Protein AF-A0A9D6ID18-F1 (afdb_monomer_lite)

Foldseek 3Di:
DDPPPPPPDDDFDKWKKAWLAWDQDPVALTWTKIFTCPPPDLPQDDDDPPTDMDTFDGPPDPPTPLPVPDAHQWMWMFGWDPPDPVGDTDSVRTDTDGGRNNVVSSVVSNVNNVVSVVVVVVVVVVVVVVVVVVVCVVCVVVVVVLVPDDDVVNVVSVVVVVVCVVPDDPVPPPPPPDDD

Sequence (180 aa):
MNEETKTEAKPKFHINLLYLGVREGKDVPRVHEWAEIEAIPNDGSPIPKDVKTRIYGAAKKKYNNVAAGASPGSIYKFEADPDSDRGSIYSHSASYQGQWKNKDDVARWQSESRAIDYAIDMKAKEKKDNRRRVDMESLQPICEAYFKLVGAQKTILLAEVIRFISTWNPSKATNHGHDD

Structure (mmCIF, N/CA/C/O backbone):
data_AF-A0A9D6ID18-F1
#
_entry.id   AF-A0A9D6ID18-F1
#
loop_
_atom_site.group_PDB
_atom_site.id
_atom_site.type_symbol
_atom_site.label_atom_id
_atom_site.label_alt_id
_atom_site.label_comp_id
_atom_site.label_asym_id
_atom_site.label_entity_id
_atom_site.label_seq_id
_atom_site.pdbx_PDB_ins_code
_atom_site.Cartn_x
_atom_site.Cartn_y
_atom_site.Cartn_z
_atom_site.occupancy
_atom_site.B_iso_or_equiv
_atom_site.auth_seq_id
_atom_site.auth_comp_id
_atom_site.auth_asym_id
_atom_site.auth_atom_id
_atom_site.pdbx_PDB_model_num
ATOM 1 N N . MET A 1 1 ? 13.993 37.556 37.823 1.00 37.56 1 MET A N 1
ATOM 2 C CA . MET A 1 1 ? 12.888 36.580 37.887 1.00 37.56 1 MET A CA 1
ATOM 3 C C . MET A 1 1 ? 12.521 36.261 36.453 1.00 37.56 1 MET A C 1
ATOM 5 O O . MET A 1 1 ? 11.998 37.139 35.786 1.00 37.56 1 MET A O 1
ATOM 9 N N . ASN A 1 2 ? 12.912 35.088 35.954 1.00 40.97 2 ASN A N 1
ATOM 10 C CA . ASN A 1 2 ? 12.485 34.620 34.638 1.00 40.97 2 ASN A CA 1
ATOM 11 C C . ASN A 1 2 ? 11.178 33.862 34.842 1.00 40.97 2 ASN A C 1
ATOM 13 O O . ASN A 1 2 ? 11.165 32.835 35.517 1.00 40.97 2 ASN A O 1
ATOM 17 N N . GLU A 1 3 ? 10.089 34.409 34.318 1.00 44.03 3 GLU A N 1
ATOM 18 C CA . GLU A 1 3 ? 8.806 33.722 34.250 1.00 44.03 3 GLU A CA 1
ATOM 19 C C . GLU A 1 3 ? 8.922 32.601 33.214 1.00 44.03 3 GLU A C 1
ATOM 21 O O . GLU A 1 3 ? 8.906 32.828 32.004 1.00 44.03 3 GLU A O 1
ATOM 26 N N . GLU A 1 4 ? 9.093 31.373 33.702 1.00 45.59 4 GLU A N 1
ATOM 27 C CA . GLU A 1 4 ? 8.879 30.172 32.907 1.00 45.59 4 GLU A CA 1
ATOM 28 C C . GLU A 1 4 ? 7.403 30.134 32.508 1.00 45.59 4 GLU A C 1
ATOM 30 O O . GLU A 1 4 ? 6.513 29.818 33.300 1.00 45.59 4 GLU A O 1
ATOM 35 N N . THR A 1 5 ? 7.139 30.492 31.256 1.00 43.97 5 THR A N 1
ATOM 36 C CA . THR A 1 5 ? 5.843 30.315 30.612 1.00 43.97 5 THR A CA 1
ATOM 37 C C . THR A 1 5 ? 5.574 28.816 30.505 1.00 43.97 5 THR A C 1
ATOM 39 O O . THR A 1 5 ? 5.957 28.155 29.541 1.00 43.97 5 THR A O 1
ATOM 42 N N . LYS A 1 6 ? 4.913 28.263 31.530 1.00 47.56 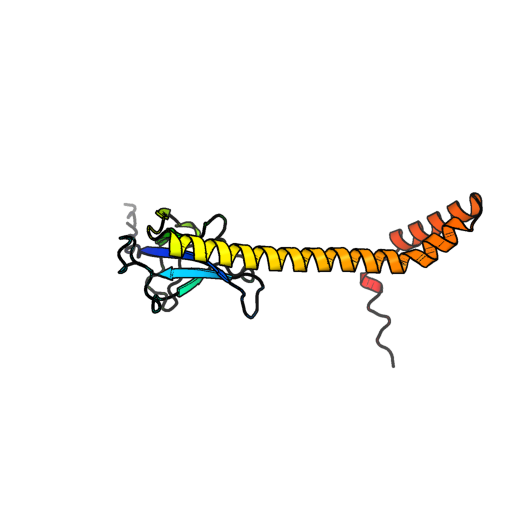6 LYS A N 1
ATOM 43 C CA . LYS A 1 6 ? 4.260 26.952 31.477 1.00 47.56 6 LYS A CA 1
ATOM 44 C C . LYS A 1 6 ? 3.284 26.979 30.307 1.00 47.56 6 LYS A C 1
ATOM 46 O O . LYS A 1 6 ? 2.196 27.537 30.398 1.00 47.56 6 LYS A O 1
ATOM 51 N N . THR A 1 7 ? 3.703 26.412 29.185 1.00 47.16 7 THR A N 1
ATOM 52 C CA . THR A 1 7 ? 2.837 26.194 28.035 1.00 47.16 7 THR A CA 1
ATOM 53 C C . THR A 1 7 ? 1.840 25.121 28.457 1.00 47.16 7 THR A C 1
ATOM 55 O O . THR A 1 7 ? 2.190 23.946 28.554 1.00 47.16 7 THR A O 1
ATOM 58 N N . GLU A 1 8 ? 0.622 25.528 28.809 1.00 49.81 8 GLU A N 1
ATOM 59 C CA . GLU A 1 8 ? -0.475 24.601 29.068 1.00 49.81 8 GLU A CA 1
ATOM 60 C C . GLU A 1 8 ? -0.663 23.727 27.824 1.00 49.81 8 GLU A C 1
ATOM 62 O O . GLU A 1 8 ? -1.007 24.204 26.739 1.00 49.81 8 GLU A O 1
ATOM 67 N N . ALA A 1 9 ? -0.347 22.439 27.956 1.00 57.56 9 ALA A N 1
ATOM 68 C CA . ALA A 1 9 ? -0.491 21.488 26.871 1.00 57.56 9 ALA A CA 1
ATOM 69 C C . ALA A 1 9 ? -1.981 21.361 26.540 1.00 57.56 9 ALA A C 1
ATOM 71 O O . ALA A 1 9 ? -2.757 20.847 27.347 1.00 57.56 9 ALA A O 1
ATOM 72 N N . LYS A 1 10 ? -2.381 21.838 25.353 1.00 58.97 10 LYS A N 1
ATOM 73 C CA . LYS A 1 10 ? -3.737 21.634 24.831 1.00 58.97 10 LYS A CA 1
ATOM 74 C C . LYS A 1 10 ? -4.101 20.140 24.920 1.00 58.97 10 LYS A C 1
ATOM 76 O O . LYS A 1 10 ? -3.241 19.298 24.639 1.00 58.97 10 LYS A O 1
ATOM 81 N N . PRO A 1 11 ? -5.345 19.792 25.294 1.00 60.84 11 PRO A N 1
ATOM 82 C CA . PRO A 1 11 ? -5.766 18.401 25.390 1.00 60.84 11 PRO A CA 1
ATOM 83 C C . PRO A 1 11 ? -5.586 17.710 24.034 1.00 60.84 11 PRO A C 1
ATOM 85 O O . PRO A 1 11 ? -6.141 18.135 23.023 1.00 60.84 11 PRO A O 1
ATOM 88 N N . LYS A 1 12 ? -4.775 16.649 24.012 1.00 67.94 12 LYS A N 1
ATOM 89 C CA . LYS A 1 12 ? -4.523 15.858 22.806 1.00 67.94 12 LYS A CA 1
ATOM 90 C C . LYS A 1 12 ? -5.749 15.004 22.493 1.00 67.94 12 LYS A C 1
ATOM 92 O O . LYS A 1 12 ? -6.034 14.040 23.210 1.00 67.94 12 LYS A O 1
ATOM 97 N N . PHE A 1 13 ? -6.461 15.350 21.427 1.00 83.12 13 PHE A N 1
ATOM 98 C CA . PHE A 1 13 ? -7.548 14.531 20.903 1.00 83.12 13 PHE A CA 1
ATOM 99 C C . PHE A 1 13 ? -6.955 13.321 20.173 1.00 83.12 13 PHE A C 1
ATOM 101 O O . PHE A 1 13 ? -5.998 13.459 19.410 1.00 83.12 13 PHE A O 1
ATOM 108 N N . HIS A 1 14 ? -7.475 12.127 20.449 1.00 87.75 14 HIS A N 1
ATOM 109 C CA . HIS A 1 14 ? -6.968 10.894 19.859 1.00 87.75 14 HIS A CA 1
ATOM 110 C C . HIS A 1 14 ? -8.092 10.119 19.205 1.00 87.75 14 HIS A C 1
ATOM 112 O O . HIS A 1 14 ? -9.145 9.990 19.813 1.00 87.75 14 HIS A O 1
ATOM 118 N N . ILE A 1 15 ? -7.799 9.526 18.050 1.00 89.19 15 ILE A N 1
ATOM 119 C CA . ILE A 1 15 ? -8.732 8.707 17.287 1.00 89.19 15 ILE A CA 1
ATOM 120 C C . ILE A 1 15 ? -8.169 7.319 17.008 1.00 89.19 15 ILE A C 1
ATOM 122 O O . ILE A 1 15 ? -6.985 7.165 16.698 1.00 89.19 15 ILE A O 1
ATOM 126 N N . ASN A 1 16 ? -9.030 6.306 17.104 1.00 91.62 16 ASN A N 1
ATOM 127 C CA . ASN A 1 16 ? -8.710 4.939 16.706 1.00 91.62 16 ASN A CA 1
ATOM 128 C C . ASN A 1 16 ? -9.187 4.686 15.276 1.00 91.62 16 ASN A C 1
ATOM 130 O O . ASN A 1 16 ? -10.378 4.796 14.972 1.00 91.62 16 ASN A O 1
ATOM 134 N N . LEU A 1 17 ? -8.247 4.310 14.416 1.00 92.94 17 LEU A N 1
ATOM 135 C CA . LEU A 1 17 ? -8.486 3.990 13.021 1.00 92.94 17 LEU A CA 1
ATOM 136 C C . LEU A 1 17 ? -8.143 2.530 12.739 1.00 92.94 17 LEU A C 1
ATOM 138 O O . LEU A 1 17 ? -7.074 2.039 13.103 1.00 92.94 17 LEU A O 1
ATOM 142 N N . LEU A 1 18 ? -9.042 1.857 12.034 1.00 94.88 18 LEU A N 1
ATOM 143 C CA . LEU A 1 18 ? -8.844 0.529 11.477 1.00 94.88 18 LEU A CA 1
ATOM 144 C C . LEU A 1 18 ? -8.411 0.650 10.019 1.00 94.88 18 LEU A C 1
ATOM 146 O O . LEU A 1 18 ? -9.111 1.257 9.213 1.00 94.88 18 LEU A O 1
ATOM 150 N N . TYR A 1 19 ? -7.291 0.040 9.654 1.00 94.69 19 TYR A N 1
ATOM 151 C CA . TYR A 1 19 ? -6.853 0.014 8.266 1.00 94.69 19 TYR A CA 1
ATOM 152 C C . TYR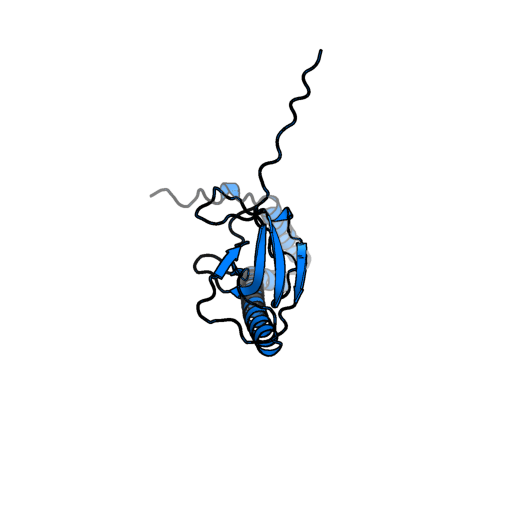 A 1 19 ? -7.627 -1.041 7.464 1.00 94.69 19 TYR A C 1
ATOM 154 O O . TYR A 1 19 ? -7.517 -2.237 7.741 1.00 94.69 19 TYR A O 1
ATOM 162 N N . LEU A 1 20 ? -8.379 -0.608 6.448 1.00 94.31 20 LEU A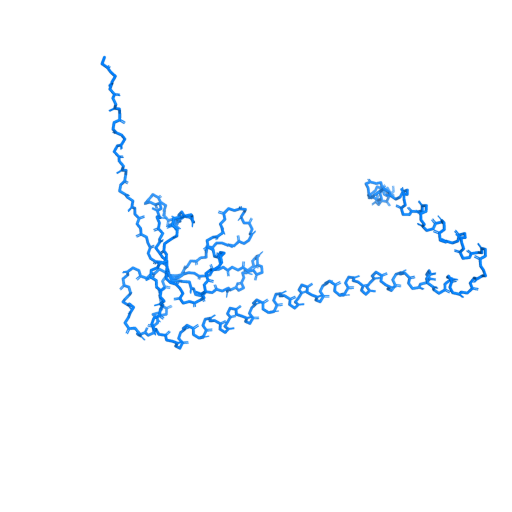 N 1
ATOM 163 C CA . LEU A 1 20 ? -9.176 -1.487 5.580 1.00 94.31 20 LEU A CA 1
ATOM 164 C C . LEU A 1 20 ? -8.399 -1.975 4.353 1.00 94.31 20 LEU A C 1
ATOM 166 O O . LEU A 1 20 ? -8.810 -2.933 3.707 1.00 94.31 20 LEU A O 1
ATOM 170 N N . GLY A 1 21 ? -7.267 -1.348 4.036 1.00 92.19 21 GLY A N 1
ATOM 171 C CA . GLY A 1 21 ? -6.427 -1.734 2.908 1.00 92.19 21 GLY A CA 1
ATOM 172 C C . GLY A 1 21 ? -6.390 -0.702 1.790 1.00 92.19 21 GLY A C 1
ATOM 173 O O . GLY A 1 21 ? -6.748 0.468 1.951 1.00 92.19 21 GLY A O 1
ATOM 174 N N . VAL A 1 22 ? -5.892 -1.153 0.644 1.00 89.88 22 VAL A N 1
ATOM 175 C CA . VAL A 1 22 ? -5.782 -0.348 -0.569 1.00 89.88 22 VAL A CA 1
ATOM 176 C C . VAL A 1 22 ? -7.104 -0.348 -1.335 1.00 89.88 22 VAL A C 1
ATOM 178 O O . VAL A 1 22 ? -7.762 -1.382 -1.454 1.00 89.88 22 VAL A O 1
ATOM 181 N N . ARG A 1 23 ? -7.462 0.811 -1.896 1.00 89.00 23 ARG A N 1
ATOM 182 C CA . ARG A 1 23 ? -8.538 0.987 -2.880 1.00 89.00 23 ARG A CA 1
ATOM 183 C C . ARG A 1 23 ? -8.014 1.664 -4.140 1.00 89.00 23 ARG A C 1
ATOM 185 O O . ARG A 1 23 ? -7.003 2.374 -4.111 1.00 89.00 23 ARG A O 1
ATOM 192 N N . GLU A 1 24 ? -8.740 1.477 -5.235 1.00 84.81 24 GLU A N 1
ATOM 193 C CA . GLU A 1 24 ? -8.536 2.265 -6.446 1.00 84.81 24 GLU A CA 1
ATOM 194 C C . GLU A 1 24 ? -9.048 3.692 -6.213 1.00 84.81 24 GLU A C 1
ATOM 196 O O . GLU A 1 24 ? -10.192 3.910 -5.813 1.00 84.81 24 GLU A O 1
ATOM 201 N N . GLY A 1 25 ? -8.184 4.683 -6.424 1.00 81.69 25 GLY A N 1
ATOM 202 C CA . GLY A 1 25 ? -8.575 6.086 -6.383 1.00 81.69 25 GLY A CA 1
ATOM 203 C C . GLY A 1 25 ? -9.015 6.576 -7.759 1.00 81.69 25 GLY A C 1
ATOM 204 O O . GLY A 1 25 ? -8.493 6.143 -8.782 1.00 81.69 25 GLY A O 1
ATOM 205 N N . LYS A 1 26 ? -9.923 7.557 -7.791 1.00 78.94 26 LYS A N 1
ATOM 206 C CA . LYS A 1 26 ? -10.358 8.198 -9.044 1.00 78.94 26 LYS A CA 1
ATOM 207 C C . LYS A 1 26 ? -9.196 8.863 -9.793 1.00 78.94 26 LYS A C 1
ATOM 209 O O . LYS A 1 26 ? -9.059 8.702 -10.998 1.00 78.94 26 LYS A O 1
ATOM 214 N N . ASP A 1 27 ? -8.348 9.583 -9.055 1.00 77.62 27 ASP A N 1
ATOM 215 C CA . ASP A 1 27 ? -7.255 10.382 -9.626 1.00 77.62 27 ASP A CA 1
ATOM 216 C C . ASP A 1 27 ? -5.858 9.827 -9.311 1.00 77.62 27 ASP A C 1
ATOM 218 O O . ASP A 1 27 ? -4.850 10.384 -9.758 1.00 77.62 27 ASP A O 1
ATOM 222 N N . VAL A 1 28 ? -5.775 8.787 -8.481 1.00 77.25 28 VAL A N 1
ATOM 223 C CA . VAL A 1 28 ? -4.525 8.133 -8.081 1.00 77.25 28 VAL A CA 1
ATOM 224 C C . VAL A 1 28 ? -4.709 6.623 -8.108 1.00 77.25 28 VAL A C 1
ATOM 226 O O . VAL A 1 28 ? -5.739 6.140 -7.651 1.00 77.25 28 VAL A O 1
ATOM 229 N N . PRO A 1 29 ? -3.707 5.862 -8.575 1.00 76.25 29 PRO A N 1
ATOM 230 C CA . PRO A 1 29 ? -3.837 4.413 -8.708 1.00 76.25 29 PRO A CA 1
ATOM 231 C C . PRO A 1 29 ? -4.040 3.720 -7.357 1.00 76.25 29 PRO A C 1
ATOM 233 O O . PRO A 1 29 ? -4.679 2.680 -7.296 1.00 76.25 29 PRO A O 1
ATOM 236 N N . ARG A 1 30 ? -3.518 4.313 -6.276 1.00 81.88 30 ARG A N 1
ATOM 237 C CA . ARG A 1 30 ? -3.539 3.757 -4.925 1.00 81.88 30 ARG A CA 1
ATOM 238 C C . ARG A 1 30 ? -4.034 4.802 -3.931 1.00 81.88 30 ARG A C 1
ATOM 240 O O . ARG A 1 30 ? -3.425 5.869 -3.796 1.00 81.88 30 ARG A O 1
ATOM 247 N N . VAL A 1 31 ? -5.098 4.471 -3.207 1.00 86.56 31 VAL A N 1
ATOM 248 C CA . VAL A 1 31 ? -5.484 5.142 -1.960 1.00 86.56 31 VAL A CA 1
ATOM 249 C C . VAL A 1 31 ? -5.557 4.131 -0.826 1.00 86.56 31 VAL A C 1
ATOM 251 O O . VAL A 1 31 ? -5.787 2.950 -1.058 1.00 86.56 31 VAL A O 1
ATOM 254 N N . HIS A 1 32 ? -5.359 4.599 0.399 1.00 88.19 32 HIS A N 1
ATOM 255 C CA . HIS A 1 32 ? -5.415 3.771 1.597 1.00 88.19 32 HIS A CA 1
ATOM 256 C C . HIS A 1 32 ? -6.641 4.170 2.407 1.00 88.19 32 HIS A C 1
ATOM 258 O O . HIS A 1 32 ? -6.778 5.336 2.792 1.00 88.19 32 HIS A O 1
ATOM 264 N N . GLU A 1 33 ? -7.533 3.212 2.618 1.00 91.25 33 GLU A N 1
ATOM 265 C CA . GLU A 1 33 ? -8.806 3.418 3.294 1.00 91.25 33 GLU A CA 1
ATOM 266 C C . GLU A 1 33 ? -8.718 3.004 4.766 1.00 91.25 33 GLU A C 1
ATOM 268 O O . GLU A 1 33 ? -8.157 1.962 5.117 1.00 91.25 33 GLU A O 1
ATOM 273 N N . TRP A 1 34 ? -9.287 3.843 5.624 1.00 92.75 34 TRP A N 1
ATOM 274 C CA . TRP A 1 34 ? -9.299 3.698 7.071 1.00 92.75 34 TRP A CA 1
ATOM 275 C C . TRP A 1 34 ? -10.720 3.882 7.594 1.00 92.75 34 TRP A C 1
ATOM 277 O O . TRP A 1 34 ? -11.406 4.798 7.155 1.00 92.75 34 TRP A O 1
ATOM 287 N N . ALA A 1 35 ? -11.149 3.057 8.540 1.00 93.50 35 ALA A N 1
ATOM 288 C CA . ALA A 1 35 ? -12.422 3.186 9.245 1.00 93.50 35 ALA A CA 1
ATOM 289 C C . ALA A 1 35 ? -12.211 3.821 10.626 1.00 93.50 35 ALA A C 1
ATOM 291 O O . ALA A 1 35 ? -11.293 3.437 11.349 1.00 93.50 35 ALA A O 1
ATOM 292 N N . GLU A 1 36 ? -13.070 4.764 11.009 1.00 92.50 36 GLU A N 1
ATOM 293 C CA . GLU A 1 36 ? -13.135 5.294 12.376 1.00 92.50 36 GLU A CA 1
ATOM 294 C C . GLU A 1 36 ? -13.900 4.315 13.272 1.00 92.50 36 GLU A C 1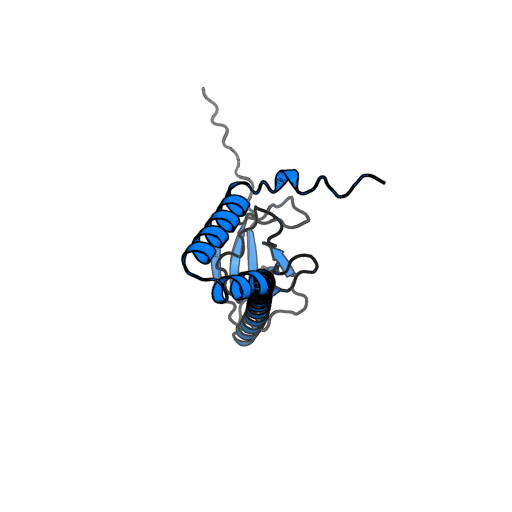
ATOM 296 O O . GLU A 1 36 ? -15.055 3.999 12.993 1.00 92.50 36 GLU A O 1
ATOM 301 N N . ILE A 1 37 ? -13.265 3.830 14.345 1.00 92.75 37 ILE A N 1
ATOM 302 C CA . ILE A 1 37 ? -13.814 2.736 15.170 1.00 92.75 37 ILE A CA 1
ATOM 303 C C . ILE A 1 37 ? -13.989 3.087 16.655 1.00 92.75 37 ILE A C 1
ATOM 305 O O . ILE A 1 37 ? -14.141 2.185 17.470 1.00 92.75 37 ILE A O 1
ATOM 309 N N . GLU A 1 38 ? -13.970 4.366 17.046 1.00 85.94 38 GLU A N 1
ATOM 310 C CA . GLU A 1 38 ? -14.020 4.771 18.469 1.00 85.94 38 GLU A CA 1
ATOM 311 C C . GLU A 1 38 ? -15.200 4.179 19.253 1.00 85.94 38 GLU A C 1
ATOM 313 O O . GLU A 1 38 ? -15.031 3.779 20.402 1.00 85.94 38 GLU A O 1
ATOM 318 N N . ALA A 1 39 ? -16.373 4.093 18.624 1.00 86.00 39 ALA A N 1
ATOM 319 C CA . ALA A 1 39 ? -17.591 3.566 19.237 1.00 86.00 39 ALA A CA 1
ATOM 320 C C . ALA A 1 39 ? -17.876 2.097 18.877 1.00 86.00 39 ALA A C 1
ATOM 322 O O . ALA A 1 39 ? -18.913 1.565 19.270 1.00 86.00 39 ALA A O 1
ATOM 323 N N . ILE A 1 40 ? -16.996 1.439 18.112 1.00 90.62 40 ILE A N 1
ATOM 324 C CA . ILE A 1 40 ? -17.241 0.089 17.597 1.00 90.62 40 ILE A CA 1
ATOM 325 C C . ILE A 1 40 ? -16.424 -0.915 18.417 1.00 90.62 40 ILE A C 1
ATOM 327 O O . ILE A 1 40 ? -15.189 -0.871 18.390 1.00 90.62 40 ILE A O 1
ATOM 331 N N . PRO A 1 41 ? -17.073 -1.842 19.144 1.00 90.94 41 PRO A N 1
ATOM 332 C CA . PRO A 1 41 ? -16.354 -2.846 19.908 1.00 90.94 41 PRO A CA 1
ATOM 333 C C . PRO A 1 41 ? -15.620 -3.811 18.972 1.00 90.94 41 PRO A C 1
ATOM 335 O O . PRO A 1 41 ? -16.175 -4.325 18.006 1.00 90.94 41 PRO A O 1
ATOM 338 N N . ASN A 1 42 ? -14.362 -4.106 19.295 1.00 93.38 42 ASN A N 1
ATOM 339 C CA . ASN A 1 42 ? -13.599 -5.166 18.642 1.00 93.38 42 ASN A CA 1
ATOM 340 C C . ASN A 1 42 ? -13.862 -6.504 19.358 1.00 93.38 42 ASN A C 1
ATOM 342 O O . ASN A 1 42 ? -13.018 -7.021 20.104 1.00 93.38 42 ASN A O 1
ATOM 346 N N . ASP A 1 43 ? -15.075 -7.024 19.200 1.00 93.81 43 ASP A N 1
ATOM 347 C CA . ASP A 1 43 ? -15.571 -8.253 19.833 1.00 93.81 43 ASP A CA 1
ATOM 348 C C . ASP A 1 43 ? -15.554 -9.474 18.893 1.00 93.81 43 ASP A C 1
ATOM 350 O O . ASP A 1 43 ? -15.725 -10.601 19.349 1.00 93.81 43 ASP A O 1
ATOM 354 N N . GLY A 1 44 ? -15.247 -9.267 17.609 1.00 92.00 44 GLY A N 1
ATOM 355 C CA . GLY A 1 44 ? -15.271 -10.302 16.573 1.00 92.00 44 GLY A CA 1
ATOM 356 C C . GLY A 1 44 ? -16.513 -10.247 15.686 1.00 92.00 44 GLY A C 1
ATOM 357 O O . GLY A 1 44 ? -16.572 -10.974 14.693 1.00 92.00 44 GLY A O 1
ATOM 358 N N . SER A 1 45 ? -17.464 -9.364 15.983 1.00 93.94 45 SER A N 1
ATOM 359 C CA . SER A 1 45 ? -18.578 -9.059 15.093 1.00 93.94 45 SER A CA 1
ATOM 360 C C . SER A 1 45 ? -18.080 -8.409 13.794 1.00 93.94 45 SER A C 1
ATOM 362 O O . SER A 1 45 ? -17.024 -7.763 13.789 1.00 93.94 45 SER A O 1
ATOM 364 N N . PRO A 1 46 ? -18.808 -8.580 12.677 1.00 94.19 46 PRO A N 1
ATOM 365 C CA . PRO A 1 46 ? -18.487 -7.892 11.435 1.00 94.19 46 PRO A CA 1
ATOM 366 C C . PRO A 1 46 ? -18.532 -6.374 11.601 1.00 94.19 46 PRO A C 1
ATOM 368 O O . PRO A 1 46 ? -19.336 -5.853 12.379 1.00 94.19 46 PRO A O 1
ATOM 371 N N . ILE A 1 47 ? -17.714 -5.658 10.831 1.00 92.31 47 ILE A N 1
ATOM 372 C CA . ILE A 1 47 ? -17.790 -4.197 10.818 1.00 92.31 47 ILE A CA 1
ATOM 373 C C . ILE A 1 47 ? -19.162 -3.729 10.281 1.00 92.31 47 ILE A C 1
ATOM 375 O O . ILE A 1 47 ? -19.652 -4.275 9.283 1.00 92.31 47 ILE A O 1
ATOM 379 N N . PRO A 1 48 ? -19.792 -2.710 10.891 1.00 93.12 48 PRO A N 1
ATOM 380 C CA . PRO A 1 48 ? -20.980 -2.076 10.331 1.00 93.12 48 PRO A CA 1
ATOM 381 C C . PRO A 1 48 ? -20.714 -1.500 8.933 1.00 93.12 48 PRO A C 1
ATOM 383 O O . PRO A 1 48 ? -19.634 -0.978 8.657 1.00 93.12 48 PRO A O 1
ATOM 386 N N . LYS A 1 49 ? -21.705 -1.577 8.037 1.00 88.19 49 LYS A N 1
ATOM 387 C CA . LYS A 1 49 ? -21.572 -1.094 6.646 1.00 88.19 49 LYS A CA 1
ATOM 388 C C . LYS A 1 49 ? -21.559 0.430 6.532 1.00 88.19 49 LYS A C 1
ATOM 390 O O . LYS A 1 49 ? -21.073 0.966 5.545 1.00 88.19 49 LYS A O 1
ATOM 395 N N . ASP A 1 50 ? -22.125 1.100 7.520 1.00 90.00 50 ASP A N 1
ATOM 396 C CA . ASP A 1 50 ? -22.243 2.547 7.663 1.00 90.00 50 ASP A CA 1
ATOM 397 C C . ASP A 1 50 ? -21.085 3.158 8.464 1.00 90.00 50 ASP A C 1
ATOM 399 O O . ASP A 1 50 ? -21.111 4.347 8.784 1.00 90.00 50 ASP A O 1
ATOM 403 N N . VAL A 1 51 ? -20.047 2.365 8.771 1.00 91.50 51 VAL A N 1
ATOM 404 C CA . VAL A 1 51 ? -18.840 2.879 9.414 1.00 91.50 51 VAL A CA 1
ATOM 405 C C . VAL A 1 51 ? -18.250 4.015 8.584 1.00 91.50 51 VAL A C 1
ATOM 407 O O . VAL A 1 51 ? -18.083 3.926 7.366 1.00 91.50 51 VAL A O 1
ATOM 410 N N . LYS A 1 52 ? -17.911 5.108 9.260 1.00 90.12 52 LYS A N 1
ATOM 411 C CA . LYS A 1 52 ? -17.289 6.255 8.616 1.00 90.12 52 LYS A CA 1
ATOM 412 C C . LYS A 1 52 ? -15.882 5.878 8.162 1.00 90.12 52 LYS A C 1
ATOM 414 O O . LYS A 1 52 ? -15.023 5.568 8.991 1.00 90.12 52 LYS A O 1
ATOM 419 N N . THR A 1 53 ? -15.642 5.926 6.853 1.00 90.44 53 THR A N 1
ATOM 420 C CA . THR A 1 53 ? -14.319 5.687 6.272 1.00 90.44 53 THR A CA 1
ATOM 421 C C . THR A 1 53 ? -13.672 6.971 5.767 1.00 90.44 53 THR A C 1
ATOM 423 O O . THR A 1 53 ? -14.331 7.958 5.431 1.00 90.44 53 THR A O 1
ATOM 426 N N . ARG A 1 54 ? -12.339 6.978 5.747 1.00 87.81 54 ARG A N 1
ATOM 427 C CA . ARG A 1 54 ? -11.506 8.077 5.264 1.00 87.81 54 ARG A CA 1
ATOM 428 C C . ARG A 1 54 ? -10.312 7.561 4.496 1.00 87.81 54 ARG A C 1
ATOM 430 O O . ARG A 1 54 ? -9.804 6.468 4.729 1.00 87.81 54 ARG A O 1
ATOM 437 N N . ILE A 1 55 ? -9.826 8.413 3.603 1.00 86.44 55 ILE A N 1
ATOM 438 C CA . ILE A 1 55 ? -8.622 8.154 2.827 1.00 86.44 55 ILE A CA 1
ATOM 439 C C . ILE A 1 55 ? -7.461 8.934 3.437 1.00 86.44 55 ILE A C 1
ATOM 441 O O . ILE A 1 55 ? -7.449 10.167 3.412 1.00 86.44 55 ILE A O 1
ATOM 445 N N . TYR A 1 56 ? -6.443 8.218 3.907 1.00 81.75 56 TYR A N 1
ATOM 446 C CA . TYR A 1 56 ? -5.194 8.809 4.387 1.00 81.75 56 TYR A CA 1
ATOM 447 C C . TYR A 1 56 ? -4.014 8.209 3.633 1.00 81.75 56 TYR A C 1
ATOM 449 O O . TYR A 1 56 ? -3.875 7.001 3.584 1.00 81.75 56 TYR A O 1
ATOM 457 N N . GLY A 1 57 ? -3.133 9.041 3.071 1.00 71.25 57 GLY A N 1
ATOM 458 C CA . GLY A 1 57 ? -1.913 8.573 2.395 1.00 71.25 57 GLY A CA 1
ATOM 459 C C . GLY A 1 57 ? -2.006 8.371 0.883 1.00 71.25 57 GLY A C 1
ATOM 460 O O . GLY A 1 57 ? -1.238 7.607 0.308 1.00 71.25 57 GLY A O 1
ATOM 461 N N . ALA A 1 58 ? -2.914 9.079 0.206 1.00 61.19 58 ALA A N 1
ATOM 462 C CA . ALA A 1 58 ? -2.912 9.143 -1.254 1.00 61.19 58 ALA A CA 1
ATOM 463 C C . ALA A 1 58 ? -1.593 9.758 -1.776 1.00 61.19 58 ALA A C 1
ATOM 465 O O . ALA A 1 58 ? -1.241 10.888 -1.425 1.00 61.19 58 ALA A O 1
ATOM 466 N N . ALA A 1 59 ? -0.906 9.038 -2.668 1.00 52.78 59 ALA A N 1
ATOM 467 C CA . ALA A 1 59 ? 0.447 9.331 -3.163 1.00 52.78 59 ALA A CA 1
ATOM 468 C C . ALA A 1 59 ? 0.649 10.714 -3.832 1.00 52.78 59 ALA A C 1
ATOM 470 O O . ALA A 1 59 ? 1.779 11.096 -4.127 1.00 52.78 59 ALA A O 1
ATOM 471 N N . LYS A 1 60 ? -0.414 11.499 -4.065 1.00 50.38 60 LYS A N 1
ATOM 472 C CA . LYS A 1 60 ? -0.317 12.854 -4.640 1.00 50.38 60 LYS A CA 1
ATOM 473 C C . LYS A 1 60 ? 0.161 13.929 -3.662 1.00 50.38 60 LYS A C 1
ATOM 475 O O . LYS A 1 60 ? 0.570 14.994 -4.114 1.00 50.38 60 LYS A O 1
ATOM 480 N N . LYS A 1 61 ? 0.136 13.695 -2.346 1.00 45.78 61 LYS A N 1
ATOM 481 C CA . LYS A 1 61 ? 0.672 14.655 -1.368 1.00 45.78 61 LYS A CA 1
ATOM 482 C C . LYS A 1 61 ? 1.911 14.074 -0.704 1.00 45.78 61 LYS A C 1
ATOM 484 O O . LYS A 1 61 ? 1.820 13.081 0.006 1.00 45.78 61 LYS A O 1
ATOM 489 N N . LYS A 1 62 ? 3.040 14.761 -0.897 1.00 46.59 62 LYS A N 1
ATOM 490 C CA . LYS A 1 62 ? 4.406 14.499 -0.395 1.00 46.59 62 LYS A CA 1
ATOM 491 C C . LYS A 1 62 ? 4.540 14.231 1.125 1.00 46.59 62 LYS A C 1
ATOM 493 O O . LYS A 1 62 ? 5.659 14.098 1.599 1.00 46.59 62 LYS A O 1
ATOM 498 N N . TYR A 1 63 ? 3.442 14.188 1.888 1.00 43.41 63 TYR A N 1
ATOM 499 C CA . TYR A 1 63 ? 3.439 14.344 3.346 1.00 43.41 63 TYR A CA 1
ATOM 500 C C . TYR A 1 63 ? 2.553 13.371 4.142 1.00 43.41 63 TYR A C 1
ATOM 502 O O . TYR A 1 63 ? 2.510 13.498 5.358 1.00 43.41 63 TYR A O 1
ATOM 510 N N . ASN A 1 64 ? 1.885 12.379 3.537 1.00 52.22 64 ASN A N 1
ATOM 511 C CA . ASN A 1 64 ? 1.120 11.396 4.323 1.00 52.22 64 ASN A CA 1
ATOM 512 C C . ASN A 1 64 ? 1.594 9.961 4.071 1.00 52.22 64 ASN A C 1
ATOM 514 O O . ASN A 1 64 ? 1.010 9.229 3.285 1.00 52.22 64 ASN A O 1
ATOM 518 N N . ASN A 1 65 ? 2.620 9.538 4.813 1.00 59.25 65 ASN A N 1
ATOM 519 C CA . ASN A 1 65 ? 3.091 8.146 4.866 1.00 59.25 65 ASN A CA 1
ATOM 520 C C . ASN A 1 65 ? 2.325 7.293 5.898 1.00 59.25 65 ASN A C 1
ATOM 522 O O . ASN A 1 65 ? 2.841 6.278 6.349 1.00 59.25 65 ASN A O 1
ATOM 526 N N . VAL A 1 66 ? 1.099 7.687 6.276 1.00 61.06 66 VAL A N 1
ATOM 527 C CA . VAL A 1 66 ? 0.282 7.036 7.329 1.00 61.06 66 VAL A CA 1
ATOM 528 C C . VAL A 1 66 ? 0.150 5.520 7.116 1.00 61.06 66 VAL A C 1
ATOM 530 O O . VAL A 1 66 ? 0.056 4.765 8.074 1.00 61.06 66 VAL A O 1
ATOM 533 N N . ALA A 1 67 ? 0.163 5.070 5.860 1.00 60.94 67 ALA A N 1
ATOM 534 C CA . ALA A 1 67 ? -0.040 3.673 5.494 1.00 60.94 67 ALA A CA 1
ATOM 535 C C . ALA A 1 67 ? 1.249 2.867 5.250 1.00 60.94 67 ALA A C 1
ATOM 537 O O . ALA A 1 67 ? 1.159 1.690 4.903 1.00 60.94 67 ALA A O 1
ATOM 538 N N . ALA A 1 68 ? 2.440 3.459 5.398 1.00 60.97 68 ALA A N 1
ATOM 539 C CA . ALA A 1 68 ? 3.696 2.751 5.155 1.00 60.97 68 ALA A CA 1
ATOM 540 C C . ALA A 1 68 ? 3.886 1.621 6.186 1.00 60.97 68 ALA A C 1
ATOM 542 O O . ALA A 1 68 ? 4.310 1.858 7.312 1.00 60.97 68 ALA A O 1
ATOM 543 N N . GLY A 1 69 ? 3.552 0.388 5.793 1.00 71.56 69 GLY A N 1
ATOM 544 C CA . GLY A 1 69 ? 3.721 -0.820 6.609 1.00 71.56 69 GLY A CA 1
ATOM 545 C C . GLY A 1 69 ? 2.479 -1.290 7.376 1.00 71.56 69 GLY A C 1
ATOM 546 O O . GLY A 1 69 ? 2.554 -2.322 8.039 1.00 71.56 69 GLY A O 1
ATOM 547 N N . ALA A 1 70 ? 1.337 -0.600 7.277 1.00 86.56 70 ALA A N 1
ATOM 548 C CA . ALA A 1 70 ? 0.092 -1.087 7.876 1.00 86.56 70 ALA A CA 1
ATOM 549 C C . ALA A 1 70 ? -0.450 -2.306 7.106 1.00 86.56 70 ALA A C 1
ATOM 551 O O . ALA A 1 70 ? -0.465 -2.320 5.873 1.00 86.56 70 ALA A O 1
ATOM 552 N N . SER A 1 71 ? -0.929 -3.324 7.826 1.00 90.94 71 SER A N 1
ATOM 553 C CA . SER A 1 71 ? -1.580 -4.500 7.229 1.00 90.94 71 SER A CA 1
ATOM 554 C C . SER A 1 71 ? -3.104 -4.404 7.368 1.00 90.94 71 SER A C 1
ATOM 556 O O . SER A 1 71 ? -3.568 -3.951 8.420 1.00 90.94 71 SER A O 1
ATOM 558 N N . PRO A 1 72 ? -3.913 -4.777 6.356 1.00 95.06 72 PRO A N 1
ATOM 559 C CA . PRO A 1 72 ? -5.367 -4.708 6.486 1.00 95.06 72 PRO A CA 1
ATOM 560 C C . PRO A 1 72 ? -5.847 -5.474 7.725 1.00 95.06 72 PRO A C 1
ATOM 562 O O . PRO A 1 72 ? -5.380 -6.585 7.996 1.00 95.06 72 PRO A O 1
ATOM 565 N N . GLY A 1 73 ? -6.737 -4.850 8.497 1.00 94.94 73 GLY A N 1
ATOM 566 C CA . GLY A 1 73 ? -7.163 -5.320 9.814 1.00 94.94 73 GLY A CA 1
ATOM 567 C C . GLY A 1 73 ? -6.388 -4.734 11.000 1.00 94.94 73 GLY A C 1
ATOM 568 O O . GLY A 1 73 ? -6.786 -4.964 12.138 1.00 94.94 73 GLY A O 1
ATOM 569 N N . SER A 1 74 ? -5.301 -3.992 10.775 1.00 95.44 74 SER A N 1
ATOM 570 C CA . SER A 1 74 ? -4.526 -3.365 11.857 1.00 95.44 74 SER A CA 1
ATOM 571 C C . SER A 1 74 ? -5.243 -2.136 12.415 1.00 95.44 74 SER A C 1
ATOM 573 O O . SER A 1 74 ? -5.730 -1.299 11.654 1.00 95.44 74 SER A O 1
ATOM 575 N N . ILE A 1 75 ? -5.256 -1.996 13.737 1.00 95.00 75 ILE A N 1
ATOM 576 C CA . ILE A 1 75 ? -5.836 -0.863 14.459 1.00 95.00 75 ILE A CA 1
ATOM 577 C C . ILE A 1 75 ? -4.706 0.024 14.971 1.00 95.00 75 ILE A C 1
ATOM 579 O O . ILE A 1 75 ? -3.773 -0.449 15.624 1.00 95.00 75 ILE A O 1
ATOM 583 N N . TYR A 1 76 ? -4.817 1.320 14.713 1.00 93.19 76 TYR A N 1
ATOM 584 C CA . TYR A 1 76 ? -3.871 2.329 15.165 1.00 93.19 76 TYR A CA 1
ATOM 585 C C . TYR A 1 76 ? -4.598 3.470 15.862 1.00 93.19 76 TYR A C 1
ATOM 587 O O . TYR A 1 76 ? -5.680 3.883 15.452 1.00 93.19 76 TYR A O 1
ATOM 595 N N . LYS A 1 77 ? -3.962 4.007 16.895 1.00 91.94 77 LYS A N 1
ATOM 596 C CA . LYS A 1 77 ? -4.347 5.245 17.556 1.00 91.94 77 LYS A CA 1
ATOM 597 C C . LYS A 1 77 ? -3.510 6.385 16.991 1.00 91.94 77 LYS A C 1
ATOM 599 O O . LYS A 1 77 ? -2.297 6.233 16.856 1.00 91.94 77 LYS A O 1
ATOM 604 N N . PHE A 1 78 ? -4.145 7.507 16.685 1.00 90.19 78 PHE A N 1
ATOM 605 C CA . PHE A 1 78 ? -3.497 8.720 16.193 1.00 90.19 78 PHE A CA 1
ATOM 606 C C . PHE A 1 78 ? -3.900 9.914 17.047 1.00 90.19 78 PHE A C 1
ATOM 608 O O . PHE A 1 78 ? -5.035 9.986 17.509 1.00 90.19 78 PHE A O 1
ATOM 615 N N . GLU A 1 79 ? -2.996 10.872 17.211 1.00 89.38 79 GLU A N 1
ATOM 616 C CA . GLU A 1 79 ? -3.349 12.241 17.571 1.00 89.38 79 GLU A CA 1
ATOM 617 C C . GLU A 1 79 ? -4.066 12.896 16.380 1.00 89.38 79 GLU A C 1
ATOM 619 O O . GLU A 1 79 ? -3.648 12.763 15.222 1.00 89.38 79 GLU A O 1
ATOM 624 N N . ALA A 1 80 ? -5.153 13.603 16.666 1.00 85.62 80 ALA A N 1
ATOM 625 C CA . ALA A 1 80 ? -5.968 14.305 15.688 1.00 85.62 80 ALA A CA 1
ATOM 626 C C . ALA A 1 80 ? -6.133 15.774 16.082 1.00 85.62 80 ALA A C 1
ATOM 628 O O . ALA A 1 80 ? -6.129 16.123 17.263 1.00 85.62 80 ALA A O 1
ATOM 629 N N . ASP A 1 81 ? -6.245 16.633 15.072 1.00 81.06 81 ASP A N 1
ATOM 630 C CA . ASP A 1 81 ? -6.430 18.068 15.265 1.00 81.06 81 ASP A CA 1
ATOM 631 C C . ASP A 1 81 ? -7.897 18.358 15.645 1.00 81.06 81 ASP A C 1
ATOM 633 O O . ASP A 1 81 ? -8.786 18.082 14.828 1.00 81.06 81 ASP A O 1
ATOM 637 N N . PRO A 1 82 ? -8.171 18.879 16.859 1.00 70.62 82 PRO A N 1
ATOM 638 C CA . PRO A 1 82 ? -9.531 19.136 17.331 1.00 70.62 82 PRO A CA 1
ATOM 639 C C . PRO A 1 82 ? -10.249 20.232 16.533 1.00 70.62 82 PRO A C 1
ATOM 641 O O . PRO A 1 82 ? -11.474 20.208 16.460 1.00 70.62 82 PRO A O 1
ATOM 644 N N . ASP A 1 83 ? -9.509 21.147 15.900 1.00 70.06 83 ASP A N 1
ATOM 645 C CA . ASP A 1 83 ? -10.069 22.268 15.134 1.00 70.06 83 ASP A CA 1
ATOM 646 C C . ASP A 1 83 ? -10.272 21.904 13.648 1.00 70.06 83 ASP A C 1
ATOM 648 O O . ASP A 1 83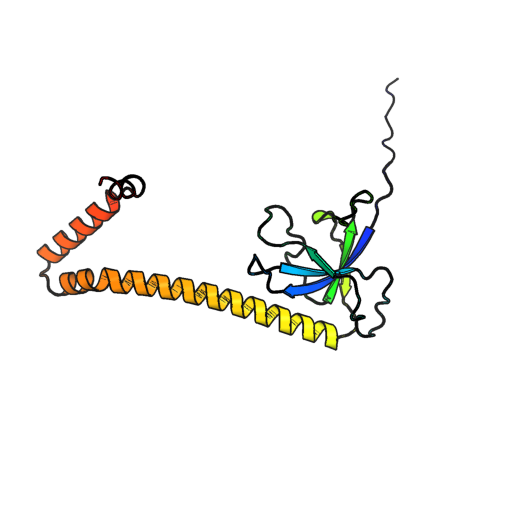 ? -10.683 22.722 12.820 1.00 70.06 83 ASP A O 1
ATOM 652 N N . SER A 1 84 ? -9.973 20.657 13.272 1.00 67.56 84 SER A N 1
ATOM 653 C CA . SER A 1 84 ? -10.120 20.182 11.904 1.00 67.56 84 SER A CA 1
ATOM 654 C C . SER A 1 84 ? -11.492 19.545 11.689 1.00 67.56 84 SER A C 1
ATOM 656 O O . SER A 1 84 ? -11.671 18.351 11.922 1.00 67.56 84 SER A O 1
ATOM 658 N N . ASP A 1 85 ? -12.419 20.282 11.069 1.00 58.56 85 ASP A N 1
ATOM 659 C CA . ASP A 1 85 ? -13.695 19.734 10.553 1.00 58.56 85 ASP A CA 1
ATOM 660 C C . ASP A 1 85 ? -13.490 18.530 9.612 1.00 58.56 85 ASP A C 1
ATOM 662 O O . ASP A 1 85 ? -14.358 17.679 9.420 1.00 58.56 85 ASP A O 1
ATOM 666 N N . ARG A 1 86 ? -12.298 18.435 9.012 1.00 59.56 86 ARG A N 1
ATOM 667 C CA . ARG A 1 86 ? -11.895 17.348 8.113 1.00 59.56 86 ARG A CA 1
ATOM 668 C C . ARG A 1 86 ? -11.207 16.189 8.833 1.00 59.56 86 ARG A C 1
ATOM 670 O O . ARG A 1 86 ? -10.709 15.298 8.147 1.00 59.56 86 ARG A O 1
ATOM 677 N N . GLY A 1 87 ? -11.182 16.194 10.176 1.00 66.88 87 GLY A N 1
ATOM 678 C CA . GLY A 1 87 ? -10.452 15.296 11.089 1.00 66.88 87 GLY A CA 1
ATOM 679 C C . GLY A 1 87 ? -9.098 14.870 10.541 1.00 66.88 87 GLY A C 1
ATOM 680 O O . GLY A 1 87 ? -8.860 13.711 10.189 1.00 66.88 87 GLY A O 1
ATOM 681 N N . SER A 1 88 ? -8.233 15.865 10.406 1.00 79.56 88 SER A N 1
ATOM 682 C CA . SER A 1 88 ? -6.837 15.650 10.058 1.00 79.56 88 SER A CA 1
ATOM 683 C C . SER A 1 88 ? -6.132 14.924 11.204 1.00 79.56 88 SER A C 1
ATOM 685 O O . SER A 1 88 ? -6.311 15.272 12.369 1.00 79.56 88 SER A O 1
ATOM 687 N N . ILE A 1 89 ? -5.332 13.916 10.861 1.00 84.56 89 ILE A N 1
ATOM 688 C CA . ILE A 1 89 ? -4.521 13.156 11.816 1.00 84.56 89 ILE A CA 1
ATOM 689 C C . ILE A 1 89 ? -3.048 13.518 11.667 1.00 84.56 89 ILE A C 1
ATOM 691 O O . ILE A 1 89 ? -2.565 13.792 10.562 1.00 84.56 89 ILE A O 1
ATOM 695 N N . TYR A 1 90 ? -2.312 13.445 12.768 1.00 84.56 90 TYR A N 1
ATOM 696 C CA . TYR A 1 90 ? -0.862 13.554 12.761 1.00 84.56 90 TYR A CA 1
ATOM 697 C C . TYR A 1 90 ? -0.257 12.185 12.453 1.00 84.56 90 TYR A C 1
ATOM 699 O O . TYR A 1 90 ? -0.158 11.320 13.317 1.00 84.56 90 TYR A O 1
ATOM 707 N N . SER A 1 91 ? 0.165 11.977 11.206 1.00 82.38 91 SER A N 1
ATOM 708 C CA . SER A 1 91 ? 0.655 10.682 10.704 1.00 82.38 91 SER A CA 1
ATOM 709 C C . SER A 1 91 ? 1.768 10.040 11.543 1.00 82.38 91 SER A C 1
ATOM 711 O O . SER A 1 91 ? 1.798 8.824 11.696 1.00 82.38 91 SER A O 1
ATOM 713 N N . HIS A 1 92 ? 2.656 10.851 12.119 1.00 83.25 92 HIS A N 1
ATOM 714 C CA . HIS A 1 92 ? 3.783 10.411 12.945 1.00 83.25 92 HIS A CA 1
ATOM 715 C C . HIS A 1 92 ? 3.384 9.941 14.355 1.00 83.25 92 HIS A C 1
ATOM 717 O O . HIS A 1 92 ? 4.196 9.329 15.038 1.00 83.25 92 HIS A O 1
ATOM 723 N N . SER A 1 93 ? 2.155 10.218 14.796 1.00 87.50 93 SER A N 1
ATOM 724 C CA . SER A 1 93 ? 1.648 9.829 16.121 1.00 87.50 93 SER A CA 1
ATOM 725 C C . SER A 1 93 ? 1.066 8.409 16.165 1.00 87.50 93 SER A C 1
ATOM 727 O O . SER A 1 93 ? 0.494 8.006 17.176 1.00 87.50 93 SER A O 1
ATOM 729 N N . ALA A 1 94 ? 1.189 7.656 15.067 1.00 88.62 94 ALA A N 1
ATOM 730 C CA . ALA A 1 94 ? 0.631 6.319 14.930 1.00 88.62 94 ALA A CA 1
ATOM 731 C C . ALA A 1 94 ? 1.120 5.381 16.045 1.00 88.62 94 ALA A C 1
ATOM 733 O O . ALA A 1 94 ? 2.310 5.086 16.153 1.00 88.62 94 ALA A O 1
ATOM 734 N N . SER A 1 95 ? 0.188 4.849 16.830 1.00 91.12 95 SER A N 1
ATOM 735 C CA . SER A 1 95 ? 0.457 3.853 17.864 1.00 91.12 95 SER A CA 1
ATOM 736 C C . SER A 1 95 ? -0.396 2.614 17.624 1.00 91.12 95 SER A C 1
ATOM 738 O O . SER A 1 95 ? -1.623 2.677 17.682 1.00 91.12 95 SER A O 1
ATOM 740 N N . TYR A 1 96 ? 0.243 1.480 17.340 1.00 92.69 96 TYR A N 1
ATOM 741 C CA . TYR A 1 96 ? -0.451 0.216 17.092 1.00 92.69 96 TYR A CA 1
ATOM 742 C C . TYR A 1 96 ? -1.222 -0.251 18.336 1.00 92.69 96 TYR A C 1
ATOM 744 O O . TYR A 1 96 ? -0.655 -0.330 19.423 1.00 92.69 96 TYR A O 1
ATOM 752 N N . GLN A 1 97 ? -2.509 -0.564 18.169 1.00 93.81 97 GLN A N 1
ATOM 753 C CA . GLN A 1 97 ? -3.406 -0.995 19.251 1.00 93.81 97 GLN A CA 1
ATOM 754 C C . GLN A 1 97 ? -3.791 -2.476 19.161 1.00 93.81 97 GLN A C 1
ATOM 756 O O . GLN A 1 97 ? -4.297 -3.039 20.129 1.00 93.81 97 GLN A O 1
ATOM 761 N N . GLY A 1 98 ? -3.571 -3.121 18.014 1.00 94.44 98 GLY A N 1
ATOM 762 C CA . GLY A 1 98 ? -3.907 -4.527 17.813 1.00 94.44 98 GLY A CA 1
ATOM 763 C C . GLY A 1 98 ? -4.543 -4.804 16.458 1.00 94.44 98 GLY A C 1
ATOM 764 O O . GLY A 1 98 ? -4.498 -3.983 15.545 1.00 94.44 98 GLY A O 1
ATOM 765 N N . GLN A 1 99 ? -5.158 -5.977 16.350 1.00 95.75 99 GLN A N 1
ATOM 766 C CA . GLN A 1 99 ? -5.807 -6.460 15.135 1.00 95.75 99 GLN A CA 1
ATOM 767 C C . GLN A 1 99 ? -7.326 -6.514 15.332 1.00 95.75 99 GLN A C 1
ATOM 769 O O . GLN A 1 99 ? -7.817 -6.839 16.419 1.00 95.75 99 GLN A O 1
ATOM 774 N N . TRP A 1 100 ? -8.077 -6.256 14.267 1.00 96.75 100 TRP A N 1
ATOM 775 C CA . TRP A 1 100 ? -9.499 -6.568 14.196 1.00 96.75 100 TRP A CA 1
ATOM 776 C C . TRP A 1 100 ? -9.727 -8.073 14.389 1.00 96.75 100 TRP A C 1
ATOM 778 O O . TRP A 1 100 ? -9.044 -8.896 13.774 1.00 96.75 100 TRP A O 1
ATOM 788 N N . LYS A 1 101 ? -10.659 -8.445 15.272 1.00 97.12 101 LYS A N 1
ATOM 789 C CA . LYS A 1 101 ? -10.873 -9.843 15.680 1.00 97.12 101 LYS A CA 1
ATOM 790 C C . LYS A 1 101 ? -11.655 -10.658 14.660 1.00 97.12 101 LYS A C 1
ATOM 792 O O . LYS A 1 101 ? -11.472 -11.875 14.611 1.00 97.12 101 LYS A O 1
ATOM 797 N N . ASN A 1 102 ? -12.518 -10.025 13.862 1.00 96.88 102 ASN A N 1
ATOM 798 C CA . ASN A 1 102 ? -13.266 -10.737 12.833 1.00 96.88 102 ASN A CA 1
ATOM 799 C C . ASN A 1 102 ? -12.315 -11.151 11.699 1.00 96.88 102 ASN A C 1
ATOM 801 O O . ASN A 1 102 ? -11.882 -10.322 10.899 1.00 96.88 102 ASN A O 1
ATOM 805 N N . LYS A 1 103 ? -11.964 -12.439 11.647 1.00 96.06 103 LYS A N 1
ATOM 806 C CA . LYS A 1 103 ? -10.989 -12.962 10.679 1.00 96.06 103 LYS A CA 1
ATOM 807 C C . LYS A 1 103 ? -11.501 -12.936 9.241 1.00 96.06 103 LYS A C 1
ATOM 809 O O . LYS A 1 103 ? -10.685 -12.765 8.340 1.00 96.06 103 LYS A O 1
ATOM 814 N N . ASP A 1 104 ? -12.807 -13.073 9.032 1.00 96.81 104 ASP A N 1
ATOM 815 C CA . ASP A 1 104 ? -13.403 -13.093 7.693 1.00 96.81 104 ASP A CA 1
ATOM 816 C C . ASP A 1 104 ? -13.333 -11.709 7.044 1.00 96.81 104 ASP A C 1
ATOM 818 O O . ASP A 1 104 ? -12.924 -11.579 5.890 1.00 96.81 104 ASP A O 1
ATOM 822 N N . ASP A 1 105 ? -13.635 -10.660 7.812 1.00 96.19 105 ASP A N 1
ATOM 823 C CA . ASP A 1 105 ? -13.453 -9.273 7.393 1.00 96.19 105 ASP A CA 1
ATOM 824 C C . ASP A 1 105 ? -11.986 -8.982 7.061 1.00 96.19 105 ASP A C 1
ATOM 826 O O . ASP A 1 105 ? -11.684 -8.463 5.985 1.00 96.19 105 ASP A O 1
ATOM 830 N N . VAL A 1 106 ? -11.064 -9.376 7.947 1.00 96.38 106 VAL A N 1
ATOM 831 C CA . VAL A 1 106 ? -9.622 -9.188 7.730 1.00 96.38 106 VAL A CA 1
ATOM 832 C C . VAL A 1 106 ? -9.153 -9.919 6.472 1.00 96.38 106 VAL A C 1
ATOM 834 O O . VAL A 1 106 ? -8.431 -9.336 5.663 1.00 96.38 106 VAL A O 1
ATOM 837 N N . ALA A 1 107 ? -9.572 -11.169 6.269 1.00 95.56 107 ALA A N 1
ATOM 838 C CA . ALA A 1 107 ? -9.218 -11.951 5.088 1.00 95.56 107 ALA A CA 1
ATOM 839 C C . ALA A 1 107 ? -9.762 -11.314 3.802 1.00 95.56 107 ALA A C 1
ATOM 841 O O . ALA A 1 107 ? -9.021 -11.183 2.822 1.00 95.56 107 ALA A O 1
ATOM 842 N N . ARG A 1 108 ? -11.020 -10.852 3.819 1.00 96.25 108 ARG A N 1
ATOM 843 C CA . ARG A 1 108 ? -11.638 -10.131 2.700 1.00 96.25 108 ARG A CA 1
ATOM 844 C C . ARG A 1 108 ? -10.815 -8.896 2.341 1.00 96.25 108 ARG A C 1
ATOM 846 O O . ARG A 1 108 ? -10.351 -8.787 1.208 1.00 96.25 108 ARG A O 1
ATOM 853 N N . TRP A 1 109 ? -10.533 -8.030 3.309 1.00 95.38 109 TRP A N 1
ATOM 854 C CA . TRP A 1 109 ? -9.746 -6.812 3.101 1.00 95.38 109 TRP A CA 1
ATOM 855 C C . TRP A 1 109 ? -8.329 -7.083 2.590 1.00 95.38 109 TRP A C 1
ATOM 857 O O . TRP A 1 109 ? -7.842 -6.394 1.693 1.00 95.38 109 TRP A O 1
ATOM 867 N N . GLN A 1 110 ? -7.661 -8.114 3.112 1.00 94.75 110 GLN A N 1
ATOM 868 C CA . GLN A 1 110 ? -6.346 -8.525 2.620 1.00 94.75 110 GLN A CA 1
ATOM 869 C C . GLN A 1 110 ? -6.401 -9.006 1.169 1.00 94.75 110 GLN A C 1
ATOM 871 O O . GLN A 1 110 ? -5.517 -8.657 0.384 1.00 94.75 110 GLN A O 1
ATOM 876 N N . SER A 1 111 ? -7.420 -9.788 0.804 1.00 94.31 111 SER A N 1
ATOM 877 C CA . SER A 1 111 ? -7.587 -10.284 -0.564 1.00 94.31 111 SER A CA 1
ATOM 878 C C . SER A 1 111 ? -7.847 -9.148 -1.558 1.00 94.31 111 SER A C 1
ATOM 880 O O . SER A 1 111 ? -7.169 -9.073 -2.582 1.00 94.31 111 SER A O 1
ATOM 882 N N . GLU A 1 112 ? -8.733 -8.211 -1.213 1.00 93.44 112 GLU A N 1
ATOM 883 C CA . GLU A 1 112 ? -9.053 -7.032 -2.024 1.00 93.44 112 GLU A CA 1
ATOM 884 C C . GLU A 1 112 ? -7.824 -6.137 -2.212 1.00 93.44 112 GLU A C 1
ATOM 886 O O . GLU A 1 112 ? -7.476 -5.780 -3.337 1.00 93.44 112 GLU A O 1
ATOM 891 N N . SER A 1 113 ? -7.122 -5.823 -1.117 1.00 91.75 113 SER A N 1
ATOM 892 C CA . SER A 1 113 ? -5.922 -4.985 -1.160 1.00 91.75 113 SER A CA 1
ATOM 893 C C . SER A 1 113 ? -4.834 -5.614 -2.033 1.00 91.75 113 SER A C 1
ATOM 895 O O . SER A 1 113 ? -4.234 -4.924 -2.854 1.00 91.75 113 SER A O 1
ATOM 897 N N . ARG A 1 114 ? -4.599 -6.929 -1.902 1.00 90.81 114 ARG A N 1
ATOM 898 C CA . ARG A 1 114 ? -3.604 -7.654 -2.711 1.00 90.81 114 ARG A CA 1
ATOM 899 C C . ARG A 1 114 ? -3.976 -7.701 -4.187 1.00 90.81 114 ARG A C 1
ATOM 901 O O . ARG A 1 114 ? -3.089 -7.566 -5.022 1.00 90.81 114 ARG A O 1
ATOM 908 N N . ALA A 1 115 ? -5.254 -7.897 -4.510 1.00 91.06 115 ALA A N 1
ATOM 909 C CA . ALA A 1 115 ? -5.716 -7.916 -5.894 1.00 91.06 115 ALA A CA 1
ATOM 910 C C . ALA A 1 115 ? -5.445 -6.573 -6.588 1.00 91.06 115 ALA A C 1
ATOM 912 O O . ALA A 1 115 ? -4.947 -6.548 -7.713 1.00 91.06 115 ALA A O 1
ATOM 913 N N . ILE A 1 116 ? -5.702 -5.463 -5.890 1.00 89.75 116 ILE A N 1
ATOM 914 C CA . ILE A 1 116 ? -5.454 -4.115 -6.410 1.00 89.75 116 ILE A CA 1
ATOM 915 C C . ILE A 1 116 ? -3.954 -3.854 -6.557 1.00 89.75 116 ILE A C 1
ATOM 917 O O . ILE A 1 116 ? -3.515 -3.413 -7.618 1.00 89.75 116 ILE A O 1
ATOM 921 N N . ASP A 1 117 ? -3.154 -4.165 -5.535 1.00 86.44 117 ASP A N 1
ATOM 922 C CA . ASP A 1 117 ? -1.701 -3.988 -5.607 1.00 86.44 117 ASP A CA 1
ATOM 923 C C . ASP A 1 117 ? -1.090 -4.797 -6.756 1.00 86.44 117 ASP A C 1
ATOM 925 O O . ASP A 1 117 ? -0.318 -4.258 -7.549 1.00 86.44 117 ASP A O 1
ATOM 929 N N . TYR A 1 118 ? -1.515 -6.051 -6.921 1.00 88.25 118 TYR A N 1
ATOM 930 C CA . TYR A 1 118 ? -1.082 -6.891 -8.032 1.00 88.25 118 TYR A CA 1
ATOM 931 C C . TYR A 1 118 ? -1.479 -6.305 -9.393 1.00 88.25 118 TYR A C 1
ATOM 933 O O . TYR A 1 118 ? -0.660 -6.269 -10.310 1.00 88.25 118 TYR A O 1
ATOM 941 N N . ALA A 1 119 ? -2.708 -5.802 -9.537 1.00 87.94 119 ALA A N 1
ATOM 942 C CA . ALA A 1 119 ? -3.165 -5.184 -10.780 1.00 87.94 119 ALA A CA 1
ATOM 943 C C . ALA A 1 119 ? -2.361 -3.919 -11.132 1.00 87.94 119 ALA A C 1
ATOM 945 O O . ALA A 1 119 ? -2.032 -3.695 -12.299 1.00 87.94 119 ALA A O 1
ATOM 946 N N . ILE A 1 120 ? -2.017 -3.099 -10.135 1.00 85.94 120 ILE A N 1
ATOM 947 C CA . ILE A 1 120 ? -1.175 -1.909 -10.317 1.00 85.94 120 ILE A CA 1
ATOM 948 C C . ILE A 1 120 ? 0.235 -2.315 -10.755 1.00 85.94 120 ILE A C 1
ATOM 950 O O . ILE A 1 120 ? 0.756 -1.763 -11.729 1.00 85.94 120 ILE A O 1
ATOM 954 N N . ASP A 1 121 ? 0.836 -3.292 -10.077 1.00 85.19 121 ASP A N 1
ATOM 955 C CA . ASP A 1 121 ? 2.188 -3.764 -10.376 1.00 85.19 121 ASP A CA 1
ATOM 956 C C . ASP A 1 121 ? 2.268 -4.412 -11.765 1.00 85.19 121 ASP A C 1
ATOM 958 O O . ASP A 1 121 ? 3.216 -4.162 -12.516 1.00 85.19 121 ASP A O 1
ATOM 962 N N . MET A 1 122 ? 1.242 -5.173 -12.160 1.00 88.69 122 MET A N 1
ATOM 963 C CA . MET A 1 122 ? 1.135 -5.747 -13.502 1.00 88.69 122 MET A CA 1
ATOM 964 C C . MET A 1 122 ? 1.028 -4.665 -14.575 1.00 88.69 122 MET A C 1
ATOM 966 O O . MET A 1 122 ? 1.803 -4.695 -15.528 1.00 88.69 122 MET A O 1
ATOM 970 N N . LYS A 1 123 ? 0.180 -3.644 -14.390 1.00 87.62 123 LYS A N 1
ATOM 971 C CA . LYS A 1 123 ? 0.098 -2.501 -15.320 1.00 87.62 123 LYS A CA 1
ATOM 972 C C . LYS A 1 123 ? 1.432 -1.756 -15.431 1.00 87.62 123 LYS A C 1
ATOM 974 O O . LYS A 1 123 ? 1.836 -1.342 -16.520 1.00 87.62 123 LYS A O 1
ATOM 979 N N . ALA A 1 124 ? 2.141 -1.574 -14.316 1.00 85.88 124 ALA A N 1
ATOM 980 C CA . ALA A 1 124 ? 3.455 -0.934 -14.315 1.00 85.88 124 ALA A CA 1
ATOM 981 C C . ALA A 1 124 ? 4.502 -1.778 -15.062 1.00 85.88 124 ALA A C 1
ATOM 983 O O . ALA A 1 124 ? 5.306 -1.233 -15.828 1.00 85.88 124 ALA A O 1
ATOM 984 N N . LYS A 1 125 ? 4.471 -3.102 -14.876 1.00 88.25 125 LYS A N 1
ATOM 985 C CA . LYS A 1 125 ? 5.338 -4.052 -15.577 1.00 88.25 125 LYS A CA 1
ATOM 986 C C . LYS A 1 125 ? 5.045 -4.083 -17.075 1.00 88.25 125 LYS A C 1
ATOM 988 O O . LYS A 1 125 ? 5.971 -3.910 -17.859 1.00 88.25 125 LYS A O 1
ATOM 993 N N . GLU A 1 126 ? 3.783 -4.192 -17.473 1.00 86.94 126 GLU A N 1
ATOM 994 C CA . GLU A 1 126 ? 3.361 -4.149 -18.877 1.00 86.94 126 GLU A CA 1
ATOM 995 C C . GLU A 1 126 ? 3.800 -2.856 -19.558 1.00 86.94 126 GLU A C 1
ATOM 997 O O . GLU A 1 126 ? 4.350 -2.886 -20.655 1.00 86.94 126 GLU A O 1
ATOM 1002 N N . LYS A 1 127 ? 3.650 -1.706 -18.892 1.00 86.31 127 LYS A N 1
ATOM 1003 C CA . LYS A 1 127 ? 4.128 -0.426 -19.428 1.00 86.31 127 LYS A CA 1
ATOM 1004 C C . LYS A 1 127 ? 5.645 -0.419 -19.631 1.00 86.31 127 LYS A C 1
ATOM 1006 O O . LYS A 1 127 ? 6.130 0.113 -20.630 1.00 86.31 127 LYS A O 1
ATOM 1011 N N . LYS A 1 128 ? 6.400 -0.990 -18.689 1.00 85.19 128 LYS A N 1
ATOM 1012 C CA . LYS A 1 128 ? 7.862 -1.106 -18.782 1.00 85.19 128 LYS A CA 1
ATOM 1013 C C . LYS A 1 128 ? 8.278 -2.039 -19.918 1.00 85.19 128 LYS A C 1
ATOM 1015 O O . LYS A 1 128 ? 9.186 -1.695 -20.672 1.00 85.19 128 LYS A O 1
ATOM 1020 N N . ASP A 1 129 ? 7.618 -3.181 -20.047 1.00 83.12 129 ASP A N 1
ATOM 1021 C CA . ASP A 1 129 ? 7.918 -4.177 -21.072 1.00 83.12 129 ASP A CA 1
ATOM 1022 C C . ASP A 1 129 ? 7.504 -3.679 -22.463 1.00 83.12 129 ASP A C 1
ATOM 1024 O O . ASP A 1 129 ? 8.279 -3.805 -23.408 1.00 83.12 129 ASP A O 1
ATOM 1028 N N . ASN A 1 130 ? 6.365 -2.992 -22.586 1.00 79.19 130 ASN A N 1
ATOM 1029 C CA . ASN A 1 130 ? 5.947 -2.360 -23.835 1.00 79.19 130 ASN A CA 1
ATOM 1030 C C . ASN A 1 130 ? 6.913 -1.245 -24.257 1.00 79.19 130 ASN A C 1
ATOM 1032 O O . ASN A 1 130 ? 7.291 -1.172 -25.421 1.00 79.19 130 ASN A O 1
ATOM 1036 N N . ARG A 1 131 ? 7.386 -0.418 -23.313 1.00 79.12 131 ARG A N 1
ATOM 1037 C CA . ARG A 1 131 ? 8.424 0.583 -23.603 1.00 79.12 131 ARG A CA 1
ATOM 1038 C C . ARG A 1 131 ? 9.700 -0.075 -24.133 1.00 79.12 131 ARG A C 1
ATOM 1040 O O . ARG A 1 131 ? 10.209 0.346 -25.161 1.00 79.12 131 ARG A O 1
ATOM 1047 N N . ARG A 1 132 ? 10.173 -1.140 -23.477 1.00 74.81 132 ARG A N 1
ATOM 1048 C CA . ARG A 1 132 ? 11.341 -1.908 -23.939 1.00 74.81 132 ARG A CA 1
ATOM 1049 C C . ARG A 1 132 ? 11.128 -2.512 -25.326 1.00 74.81 132 ARG A C 1
ATOM 1051 O O . ARG A 1 132 ? 12.067 -2.537 -26.113 1.00 74.81 132 ARG A O 1
ATOM 1058 N N . ARG A 1 133 ? 9.921 -3.000 -25.627 1.00 73.12 133 ARG A N 1
ATOM 1059 C CA . ARG A 1 133 ? 9.590 -3.547 -26.947 1.00 73.12 133 ARG A CA 1
ATOM 1060 C C . ARG A 1 133 ? 9.649 -2.470 -28.027 1.00 73.12 133 ARG A C 1
ATOM 1062 O O . ARG A 1 133 ? 10.299 -2.697 -29.036 1.00 73.12 133 ARG A O 1
ATOM 1069 N N . VAL A 1 134 ? 9.046 -1.305 -27.785 1.00 68.00 134 VAL A N 1
ATOM 1070 C CA . VAL A 1 134 ? 9.111 -0.154 -28.703 1.00 68.00 134 VAL A CA 1
ATOM 1071 C C . VAL A 1 134 ? 10.562 0.285 -28.928 1.00 68.00 134 VAL A C 1
ATOM 1073 O O . VAL A 1 134 ? 10.961 0.502 -30.069 1.00 68.00 134 VAL A O 1
ATOM 1076 N N . ASP A 1 135 ? 11.374 0.342 -27.866 1.00 75.31 135 ASP A N 1
ATOM 1077 C CA . ASP A 1 135 ? 12.800 0.668 -27.981 1.00 75.31 135 ASP A CA 1
ATOM 1078 C C . ASP A 1 135 ? 13.524 -0.363 -28.875 1.00 75.31 135 ASP A C 1
ATOM 1080 O O . ASP A 1 135 ? 14.243 0.012 -29.799 1.00 75.31 135 ASP A O 1
ATOM 1084 N N . MET A 1 136 ? 13.286 -1.663 -28.678 1.00 73.25 136 MET A N 1
ATOM 1085 C CA . MET A 1 136 ? 13.889 -2.725 -29.496 1.00 73.25 136 MET A CA 1
ATOM 1086 C C . MET A 1 136 ? 13.419 -2.720 -30.956 1.00 73.25 136 MET A C 1
ATOM 1088 O O . MET A 1 136 ? 14.255 -2.848 -31.847 1.00 73.25 136 MET A O 1
ATOM 1092 N N . GLU A 1 137 ? 12.122 -2.539 -31.217 1.00 75.00 137 GLU A N 1
ATOM 1093 C CA . GLU A 1 137 ? 11.574 -2.418 -32.578 1.00 75.00 137 GLU A CA 1
ATOM 1094 C C . GLU A 1 137 ? 12.200 -1.225 -33.315 1.00 75.00 137 GLU A C 1
ATOM 1096 O O . GLU A 1 137 ? 12.580 -1.345 -34.478 1.00 75.00 137 GLU A O 1
ATOM 1101 N N . SER A 1 138 ? 12.393 -0.095 -32.625 1.00 77.88 138 SER A N 1
ATOM 1102 C CA . SER A 1 138 ? 13.036 1.091 -33.206 1.00 77.88 138 SER A CA 1
ATOM 1103 C C . SER A 1 138 ? 14.523 0.885 -33.521 1.00 77.88 138 SER A C 1
ATOM 1105 O O . SER A 1 138 ? 15.047 1.465 -34.471 1.00 77.88 138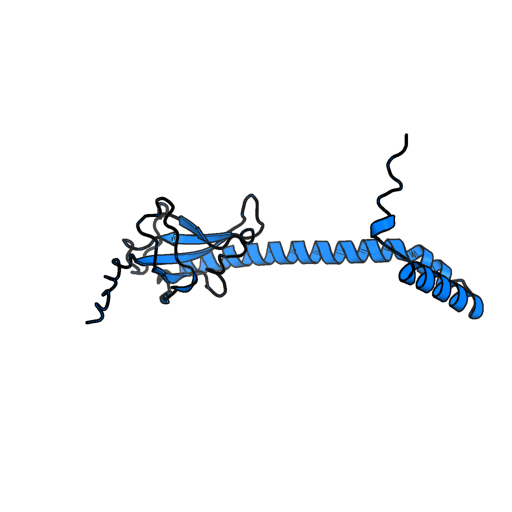 SER A O 1
ATOM 1107 N N . LEU A 1 139 ? 15.204 0.029 -32.752 1.00 78.94 139 LEU A N 1
ATOM 1108 C CA . LEU A 1 139 ? 16.612 -0.312 -32.952 1.00 78.94 139 LEU A CA 1
ATOM 1109 C C . LEU A 1 139 ? 16.811 -1.435 -33.974 1.00 78.94 139 LEU A C 1
ATOM 1111 O O . LEU A 1 139 ? 17.919 -1.605 -34.485 1.00 78.94 139 LEU A O 1
ATOM 1115 N N . GLN A 1 140 ? 15.761 -2.185 -34.307 1.00 82.00 140 GLN A N 1
ATOM 1116 C CA . GLN A 1 140 ? 15.852 -3.361 -35.165 1.00 82.00 140 GLN A CA 1
ATOM 1117 C C . GLN A 1 140 ? 16.449 -3.079 -36.557 1.00 82.00 140 GLN A C 1
ATOM 1119 O O . GLN A 1 140 ? 17.345 -3.826 -36.953 1.00 82.00 140 GLN A O 1
ATOM 1124 N N . PRO A 1 141 ? 16.106 -1.982 -37.263 1.00 84.19 141 PRO A N 1
ATOM 1125 C CA . PRO A 1 141 ? 16.753 -1.644 -38.533 1.00 84.19 141 PRO A CA 1
ATOM 1126 C C . PRO A 1 141 ? 18.263 -1.396 -38.397 1.00 84.19 141 PRO A C 1
ATOM 1128 O O . PRO A 1 141 ? 19.044 -1.773 -39.272 1.00 84.19 141 PRO A O 1
ATOM 1131 N N . ILE A 1 142 ? 18.695 -0.799 -37.279 1.00 82.88 142 ILE A N 1
ATOM 1132 C CA . ILE A 1 142 ? 20.113 -0.543 -36.986 1.00 82.88 142 ILE A CA 1
ATOM 1133 C C . ILE A 1 142 ? 20.827 -1.863 -36.677 1.00 82.88 142 ILE A C 1
ATOM 1135 O O . ILE A 1 142 ? 21.934 -2.093 -37.166 1.00 82.88 142 ILE A O 1
ATOM 1139 N N . CYS A 1 143 ? 20.191 -2.761 -35.919 1.00 81.94 143 CYS A N 1
ATOM 1140 C CA . CYS A 1 143 ? 20.709 -4.104 -35.663 1.00 81.94 143 CYS A CA 1
ATOM 1141 C C . CYS A 1 143 ? 20.853 -4.913 -36.962 1.00 81.94 143 CYS A C 1
ATOM 1143 O O . CYS A 1 143 ? 21.904 -5.504 -37.205 1.00 81.94 143 CYS A O 1
ATOM 1145 N N . GLU A 1 144 ? 19.840 -4.909 -37.827 1.00 87.12 144 GLU A N 1
ATOM 1146 C CA . GLU A 1 144 ? 19.882 -5.588 -39.125 1.00 87.12 144 GLU A CA 1
ATOM 1147 C C . GLU A 1 144 ? 20.976 -5.028 -40.038 1.00 87.12 144 GLU A C 1
ATOM 1149 O O . GLU A 1 144 ? 21.688 -5.798 -40.687 1.00 87.12 144 GLU A O 1
ATOM 1154 N N . ALA A 1 145 ? 21.148 -3.702 -40.066 1.00 84.25 145 ALA A N 1
ATOM 1155 C CA . ALA A 1 145 ? 22.248 -3.064 -40.777 1.00 84.25 145 ALA A CA 1
ATOM 1156 C C . ALA A 1 145 ? 23.600 -3.516 -40.206 1.00 84.25 145 ALA A C 1
ATOM 1158 O O . ALA A 1 145 ? 24.462 -3.967 -40.955 1.00 84.25 145 ALA A O 1
ATOM 1159 N N . TYR A 1 146 ? 23.765 -3.497 -38.882 1.00 86.62 146 TYR A N 1
ATOM 1160 C CA . TYR A 1 146 ? 24.996 -3.915 -38.211 1.00 86.62 146 TYR A CA 1
ATOM 1161 C C . TYR A 1 146 ? 25.411 -5.353 -38.554 1.00 86.62 146 TYR A C 1
ATOM 1163 O O . TYR A 1 146 ? 26.589 -5.613 -38.807 1.00 86.62 146 TYR A O 1
ATOM 1171 N N . PHE A 1 147 ? 24.469 -6.300 -38.603 1.00 88.06 147 PHE A N 1
ATOM 1172 C CA . PHE A 1 147 ? 24.787 -7.697 -38.916 1.00 88.06 147 PHE A CA 1
ATOM 1173 C C . PHE A 1 147 ? 25.152 -7.943 -40.387 1.00 88.06 147 PHE A C 1
ATOM 1175 O O . PHE A 1 147 ? 25.861 -8.911 -40.659 1.00 88.06 147 PHE A O 1
ATOM 1182 N N . LYS A 1 148 ? 24.744 -7.064 -41.314 1.00 90.06 148 LYS A N 1
ATOM 1183 C CA . LYS A 1 148 ? 25.073 -7.149 -42.752 1.00 90.06 148 LYS A CA 1
ATOM 1184 C C . LYS A 1 148 ? 26.441 -6.552 -43.115 1.00 90.06 148 LYS A C 1
ATOM 1186 O O . LYS A 1 148 ? 26.939 -6.803 -44.208 1.00 90.06 148 LYS A O 1
ATOM 1191 N N . LEU A 1 149 ? 27.042 -5.759 -42.228 1.00 89.00 149 LEU A N 1
ATOM 1192 C CA . LEU A 1 149 ? 28.305 -5.055 -42.475 1.00 89.00 149 LEU A CA 1
ATOM 1193 C C . LEU A 1 149 ? 29.542 -5.913 -42.161 1.00 89.00 149 LEU A C 1
ATOM 1195 O O . LEU A 1 149 ? 29.493 -6.831 -41.343 1.00 89.00 149 LEU A O 1
ATOM 1199 N N . VAL A 1 150 ? 30.685 -5.583 -42.768 1.00 87.75 150 VAL A N 1
ATOM 1200 C CA . VAL A 1 150 ? 31.982 -6.246 -42.514 1.00 87.75 150 VAL A CA 1
ATOM 1201 C C . VAL A 1 150 ? 32.774 -5.467 -41.452 1.00 87.75 150 VAL A C 1
ATOM 1203 O O . VAL A 1 150 ? 32.555 -4.273 -41.280 1.00 87.75 150 VAL A O 1
ATOM 1206 N N . GLY A 1 151 ? 33.687 -6.118 -40.719 1.00 85.06 151 GLY A N 1
ATOM 1207 C CA . GLY A 1 151 ? 34.331 -5.620 -39.485 1.00 85.06 151 GLY A CA 1
ATOM 1208 C C . GLY A 1 151 ? 34.611 -4.110 -39.395 1.00 85.06 151 GLY A C 1
ATOM 1209 O O . GLY A 1 151 ? 34.135 -3.470 -38.464 1.00 85.06 151 GLY A O 1
ATOM 1210 N N . ALA A 1 152 ? 35.302 -3.513 -40.372 1.00 88.25 152 ALA A N 1
ATOM 1211 C CA . ALA A 1 152 ? 35.593 -2.073 -40.364 1.00 88.25 152 ALA A CA 1
ATOM 1212 C C . ALA A 1 152 ? 34.330 -1.189 -40.445 1.00 88.25 152 ALA A C 1
ATOM 1214 O O . ALA A 1 152 ? 34.227 -0.181 -39.750 1.00 88.25 152 ALA A O 1
ATOM 1215 N N . GLN A 1 153 ? 33.337 -1.589 -41.241 1.00 86.44 153 GLN A N 1
ATOM 1216 C CA . GLN A 1 153 ? 32.060 -0.884 -41.377 1.00 86.44 153 GLN A CA 1
ATOM 1217 C C . GLN A 1 153 ? 31.206 -1.003 -40.107 1.00 86.44 153 GLN A C 1
ATOM 1219 O O . GLN A 1 153 ? 30.538 -0.044 -39.729 1.00 86.44 153 GLN A O 1
ATOM 1224 N N . LYS A 1 154 ? 31.266 -2.146 -39.407 1.00 89.00 154 LYS A N 1
ATOM 1225 C CA . LYS A 1 154 ? 30.627 -2.309 -38.088 1.00 89.00 154 LYS A CA 1
ATOM 1226 C C . LYS A 1 154 ? 31.186 -1.313 -37.073 1.00 89.00 154 LYS A C 1
ATOM 1228 O O . LYS A 1 154 ? 30.421 -0.714 -36.322 1.00 89.00 154 LYS A O 1
ATOM 1233 N N . THR A 1 155 ? 32.505 -1.121 -37.067 1.00 86.62 155 THR A N 1
ATOM 1234 C CA . THR A 1 155 ? 33.182 -0.165 -36.179 1.00 86.62 155 THR A CA 1
ATOM 1235 C C . THR A 1 155 ? 32.775 1.275 -36.482 1.00 86.62 155 THR A C 1
ATOM 1237 O O . THR A 1 155 ? 32.511 2.033 -35.553 1.00 86.62 155 THR A O 1
ATOM 1240 N N . ILE A 1 156 ? 32.665 1.640 -37.765 1.00 88.75 156 ILE A N 1
ATOM 1241 C CA . ILE A 1 156 ? 32.211 2.974 -38.190 1.00 88.75 156 ILE A CA 1
ATOM 1242 C C . ILE A 1 156 ? 30.762 3.214 -37.752 1.00 88.75 156 ILE A C 1
ATOM 1244 O O . ILE A 1 156 ? 30.491 4.214 -37.095 1.00 88.75 156 ILE A O 1
ATOM 1248 N N . LEU A 1 157 ? 29.855 2.266 -38.019 1.00 86.25 157 LEU A N 1
ATOM 1249 C CA . LEU A 1 157 ? 28.453 2.375 -37.609 1.00 86.25 157 LEU A CA 1
ATOM 1250 C C . LEU A 1 157 ? 28.315 2.546 -36.086 1.00 86.25 157 LEU A C 1
ATOM 1252 O O . LEU A 1 157 ? 27.565 3.405 -35.629 1.00 86.25 157 LEU A O 1
ATOM 1256 N N . LEU A 1 158 ? 29.064 1.775 -35.290 1.00 86.81 158 LEU A N 1
ATOM 1257 C CA . LEU A 1 158 ? 29.063 1.923 -33.831 1.00 86.81 158 LEU A CA 1
ATOM 1258 C C . LEU A 1 158 ? 29.606 3.285 -33.387 1.00 86.81 158 LEU A C 1
ATOM 1260 O O . LEU A 1 158 ? 29.010 3.912 -32.514 1.00 86.81 158 LEU A O 1
ATOM 1264 N N . ALA A 1 159 ? 30.699 3.764 -33.985 1.00 87.06 159 ALA A N 1
ATOM 1265 C CA . ALA A 1 159 ? 31.260 5.076 -33.671 1.00 87.06 159 ALA A CA 1
ATOM 1266 C C . ALA A 1 159 ? 30.270 6.212 -33.977 1.00 87.06 159 ALA A C 1
ATOM 1268 O O . ALA A 1 159 ? 30.164 7.171 -33.214 1.00 87.06 159 ALA A O 1
ATOM 1269 N N . GLU A 1 160 ? 29.506 6.084 -35.059 1.00 84.88 160 GLU A N 1
ATOM 1270 C CA . GLU A 1 160 ? 28.517 7.070 -35.486 1.00 84.88 160 GLU A CA 1
ATOM 1271 C C . GLU A 1 160 ? 27.297 7.101 -34.556 1.00 84.88 160 GLU A C 1
ATOM 1273 O O . GLU A 1 160 ? 26.859 8.180 -34.151 1.00 84.88 160 GLU A O 1
ATOM 1278 N N . VAL A 1 161 ? 26.816 5.927 -34.128 1.00 83.19 161 VAL A N 1
ATOM 1279 C CA . VAL A 1 161 ? 25.764 5.791 -33.107 1.00 83.19 161 VAL A CA 1
ATOM 1280 C C . VAL A 1 161 ? 26.225 6.364 -31.765 1.00 83.19 161 VAL A C 1
ATOM 1282 O O . VAL A 1 161 ? 25.491 7.128 -31.140 1.00 83.19 161 VAL A O 1
ATOM 1285 N N . ILE A 1 162 ? 27.452 6.057 -31.332 1.00 81.88 162 ILE A N 1
ATOM 1286 C CA . ILE A 1 162 ? 28.027 6.603 -30.093 1.00 81.88 162 ILE A CA 1
ATOM 1287 C C . ILE A 1 162 ? 28.116 8.126 -30.186 1.00 81.88 162 ILE A C 1
ATOM 1289 O O . ILE A 1 162 ? 27.641 8.812 -29.287 1.00 81.88 162 ILE A O 1
ATOM 1293 N N . ARG A 1 163 ? 28.649 8.672 -31.286 1.00 81.81 163 ARG A N 1
ATOM 1294 C CA . ARG A 1 163 ? 28.728 10.123 -31.498 1.00 81.81 163 ARG A CA 1
ATOM 1295 C C . ARG A 1 163 ? 27.348 10.767 -31.445 1.00 81.81 163 ARG A C 1
ATOM 1297 O O . ARG A 1 163 ? 27.198 11.795 -30.791 1.00 81.81 163 ARG A O 1
ATOM 1304 N N . PHE A 1 164 ? 26.353 10.180 -32.106 1.00 82.12 164 PHE A N 1
ATOM 1305 C CA . PHE A 1 164 ? 24.978 10.673 -32.087 1.00 82.12 164 PHE A CA 1
ATOM 1306 C C . PHE A 1 164 ? 24.422 10.720 -30.660 1.00 82.12 164 PHE A C 1
ATOM 1308 O O . PHE A 1 164 ? 23.957 11.769 -30.234 1.00 82.12 164 PHE A O 1
ATOM 1315 N N . ILE A 1 165 ? 24.560 9.641 -29.882 1.00 80.19 165 ILE A N 1
ATOM 1316 C CA . ILE A 1 165 ? 24.104 9.589 -28.482 1.00 80.19 165 ILE A CA 1
ATOM 1317 C C . ILE A 1 165 ? 24.870 10.589 -27.605 1.00 80.19 165 ILE A C 1
ATOM 1319 O O . ILE A 1 165 ? 24.266 11.294 -26.803 1.00 80.19 165 ILE A O 1
ATOM 1323 N N . SER A 1 166 ? 26.193 10.682 -27.752 1.00 78.81 166 SER A N 1
ATOM 1324 C CA . SER A 1 166 ? 27.038 11.565 -26.938 1.00 78.81 166 SER A CA 1
ATOM 1325 C C . SER A 1 166 ? 26.846 13.051 -27.246 1.00 78.81 166 SER A C 1
ATOM 1327 O O . SER A 1 166 ? 27.101 13.887 -26.385 1.00 78.81 166 SER A O 1
ATOM 1329 N N . THR A 1 167 ? 26.410 13.391 -28.460 1.00 80.50 167 THR A N 1
ATOM 1330 C CA . THR A 1 167 ? 26.113 14.775 -28.873 1.00 80.50 167 THR A CA 1
ATOM 1331 C C . THR A 1 167 ? 24.626 15.120 -28.771 1.00 80.50 167 THR A C 1
ATOM 1333 O O . THR A 1 167 ? 24.254 16.286 -28.926 1.00 80.50 167 THR A O 1
ATOM 1336 N N . TRP A 1 168 ? 23.773 14.135 -28.472 1.00 74.25 168 TRP A N 1
ATOM 1337 C CA . TRP A 1 168 ? 22.334 14.318 -28.343 1.00 74.25 168 TRP A CA 1
ATOM 1338 C C . TRP A 1 168 ? 22.003 15.203 -27.142 1.00 74.25 168 TRP A C 1
ATOM 1340 O O . TRP A 1 168 ? 22.223 14.836 -25.986 1.00 74.25 168 TRP A O 1
ATOM 1350 N N . ASN A 1 169 ? 21.420 16.371 -27.416 1.00 64.12 169 ASN A N 1
ATOM 1351 C CA . ASN A 1 169 ? 20.920 17.276 -26.391 1.00 64.12 169 ASN A CA 1
ATOM 1352 C C . ASN A 1 169 ? 19.382 17.353 -26.453 1.00 64.12 169 ASN A C 1
ATOM 1354 O O . ASN A 1 169 ? 18.844 18.019 -27.343 1.00 64.12 169 ASN A O 1
ATOM 1358 N N . PRO A 1 170 ? 18.657 16.740 -25.499 1.00 62.41 170 PRO A N 1
ATOM 1359 C CA . PRO A 1 170 ? 17.197 16.684 -25.533 1.00 62.41 170 PRO A CA 1
ATOM 1360 C C . PRO A 1 170 ? 16.531 18.067 -25.436 1.00 62.41 170 PRO A C 1
ATOM 1362 O O . PRO A 1 170 ? 15.413 18.231 -25.911 1.00 62.41 170 PRO A O 1
ATOM 1365 N N . SER A 1 171 ? 17.219 19.082 -24.899 1.00 57.44 171 SER A N 1
ATOM 1366 C CA . SER A 1 171 ? 16.691 20.455 -24.799 1.00 57.44 171 SER A CA 1
ATOM 1367 C C . SER A 1 171 ? 16.673 21.239 -26.122 1.00 57.44 171 SER A C 1
ATOM 1369 O O . SER A 1 171 ? 16.040 22.287 -26.190 1.00 57.44 171 SER A O 1
ATOM 1371 N N . LYS A 1 172 ? 17.322 20.741 -27.188 1.00 56.09 172 LYS A N 1
ATOM 1372 C CA . LYS A 1 172 ? 17.283 21.349 -28.535 1.00 56.09 172 LYS A CA 1
ATOM 1373 C C . LYS A 1 172 ? 16.301 20.666 -29.494 1.00 56.09 172 LYS A C 1
ATOM 1375 O O . LYS A 1 172 ? 16.018 21.215 -30.552 1.00 56.09 172 LYS A O 1
ATOM 1380 N N . ALA A 1 173 ? 15.770 19.494 -29.140 1.00 56.22 173 ALA A N 1
ATOM 1381 C CA . ALA A 1 173 ? 14.912 18.700 -30.023 1.00 56.22 173 ALA A CA 1
ATOM 1382 C C . ALA A 1 173 ? 13.445 19.180 -30.068 1.00 56.22 173 ALA A C 1
ATOM 1384 O O . ALA A 1 173 ? 12.725 18.849 -31.003 1.00 56.22 173 ALA A O 1
ATOM 1385 N N . THR A 1 174 ? 12.994 19.978 -29.094 1.00 47.72 174 THR A N 1
ATOM 1386 C CA . THR A 1 174 ? 11.606 20.475 -29.010 1.00 47.72 174 THR A CA 1
ATOM 1387 C C . THR A 1 174 ? 11.330 21.753 -29.812 1.00 47.72 174 THR A C 1
ATOM 1389 O O . THR A 1 174 ? 10.184 22.181 -29.857 1.00 47.72 174 THR A O 1
ATOM 1392 N N . ASN A 1 175 ? 12.335 22.354 -30.464 1.00 44.25 175 ASN A N 1
ATOM 1393 C CA . ASN A 1 175 ? 12.199 23.636 -31.179 1.00 44.25 175 ASN A CA 1
ATOM 1394 C C . ASN A 1 175 ? 12.070 23.510 -32.713 1.00 44.25 175 ASN A C 1
ATOM 1396 O O . ASN A 1 175 ? 12.211 24.503 -33.415 1.00 44.25 175 ASN A O 1
ATOM 1400 N N . HIS A 1 176 ? 11.793 22.322 -33.255 1.00 41.31 176 HIS A N 1
ATOM 1401 C CA . HIS A 1 176 ? 11.548 22.136 -34.699 1.00 41.31 176 HIS A CA 1
ATOM 1402 C C . HIS A 1 176 ? 10.101 21.736 -35.020 1.00 41.31 176 HIS A C 1
ATOM 1404 O O . HIS A 1 176 ? 9.851 20.981 -35.953 1.00 41.31 176 HIS A O 1
ATOM 1410 N N . GLY A 1 177 ? 9.146 22.232 -34.229 1.00 40.72 177 GLY A N 1
ATOM 1411 C CA . GLY A 1 177 ? 7.713 21.972 -34.404 1.00 40.72 177 GLY A CA 1
ATOM 1412 C C . GLY A 1 177 ? 6.832 23.220 -34.394 1.00 40.72 177 GLY A C 1
ATOM 1413 O O . GLY A 1 177 ? 5.640 23.097 -34.140 1.00 40.72 177 GLY A O 1
ATOM 1414 N N . HIS A 1 178 ? 7.393 24.406 -34.623 1.00 36.69 178 HIS A N 1
ATOM 1415 C CA . HIS A 1 178 ? 6.608 25.607 -34.883 1.00 36.69 178 HIS A CA 1
ATOM 1416 C C . HIS A 1 178 ? 7.428 26.520 -35.780 1.00 36.69 178 HIS A C 1
ATOM 1418 O O . HIS A 1 178 ? 8.378 27.125 -35.306 1.00 36.69 178 HIS A O 1
ATOM 1424 N N . ASP A 1 179 ? 7.110 26.497 -37.066 1.00 36.56 179 ASP A N 1
ATOM 1425 C CA . ASP A 1 179 ? 7.102 27.660 -37.948 1.00 36.56 179 ASP A CA 1
ATOM 1426 C C . ASP A 1 179 ? 6.267 27.231 -39.165 1.00 36.56 179 ASP A C 1
ATOM 1428 O O . ASP A 1 179 ? 6.685 26.375 -39.951 1.00 36.56 179 ASP A O 1
ATOM 1432 N N . ASP A 1 180 ? 5.029 27.735 -39.188 1.00 38.16 180 ASP A N 1
ATOM 1433 C CA . ASP A 1 180 ? 4.168 27.828 -40.374 1.00 38.16 180 ASP A CA 1
ATOM 1434 C C . ASP A 1 180 ? 4.773 28.807 -41.397 1.00 38.16 180 ASP A C 1
ATOM 1436 O O . ASP A 1 180 ? 5.405 29.803 -40.965 1.00 38.16 180 ASP A O 1
#

pLDDT: mean 79.53, std 16.16, range [36.56, 97.12]

Secondary structure (DSSP, 8-state):
------------EEEEEEEEEEE--SSSS-EEEEEE-TTS--SSPPPPTT--EEE---TTSTT--TTTTPPTTEEEEEEE-TT-TT--B-GGG-EEEEE-S-HHHHHHHHHHHHHHHHHHHHHHHHHHHHHHHHHHHHHHHHHHHHHHS-HHHHHHHHHHHHHHHHH--GGGGGGSS---

Radius of gyration: 27.75 Å; chains: 1; bounding box: 58×50×81 Å